Protein AF-X1RHQ8-F1 (afdb_monomer_lite)

Organism: NCBI:txid412755

Foldseek 3Di:
DCPPCDPVNVVVVLVVVVCCCQPPVDDDDDDDPDCVCVLVDQWDFDDDPNHTAKIWGWPDCNVDVPPPRIDTPDIDFDQDPVRDTHYDVVCCVVQVADPDWDWDDDPPDIDTHHPPPPPPDDD

Structure (mmCIF, N/CA/C/O backbone):
data_AF-X1RHQ8-F1
#
_entry.id   AF-X1RHQ8-F1
#
loop_
_atom_site.group_PDB
_atom_site.id
_atom_site.type_symbol
_atom_site.label_atom_id
_atom_site.label_alt_id
_atom_site.label_comp_id
_atom_site.label_asym_id
_atom_site.label_entity_id
_atom_site.label_seq_id
_atom_site.pdbx_PDB_ins_code
_atom_site.Cartn_x
_atom_site.Cartn_y
_atom_site.Cartn_z
_atom_site.occupancy
_atom_site.B_iso_or_equiv
_atom_site.auth_seq_id
_atom_site.auth_comp_id
_atom_site.auth_asym_id
_atom_site.auth_atom_id
_atom_site.pdbx_PDB_model_num
ATOM 1 N N . PRO A 1 1 ? 6.397 13.169 11.718 1.00 35.88 1 PRO A N 1
ATOM 2 C CA . PRO A 1 1 ? 6.284 13.756 13.072 1.00 35.88 1 PRO A CA 1
ATOM 3 C C . PRO A 1 1 ? 5.170 13.066 13.878 1.00 35.88 1 PRO A C 1
ATOM 5 O O . PRO A 1 1 ? 4.024 13.488 13.836 1.00 35.88 1 PRO A O 1
ATOM 8 N N . SER A 1 2 ? 5.503 11.959 14.542 1.00 39.81 2 SER A N 1
ATOM 9 C CA . SER A 1 2 ? 4.651 11.292 15.546 1.00 39.81 2 SER A CA 1
ATOM 10 C C . SER A 1 2 ? 5.502 10.277 16.322 1.00 39.81 2 SER A C 1
ATOM 12 O O . SER A 1 2 ? 5.157 9.104 16.430 1.00 39.81 2 SER A O 1
ATOM 14 N N . GLY A 1 3 ? 6.682 10.718 16.763 1.00 43.94 3 GLY A N 1
ATOM 15 C CA . GLY A 1 3 ? 7.698 9.866 17.385 1.00 43.94 3 GLY A CA 1
ATOM 16 C C . GLY A 1 3 ? 7.432 9.485 18.845 1.00 43.94 3 GLY A C 1
ATOM 17 O O . GLY A 1 3 ? 8.346 8.970 19.467 1.00 43.94 3 GLY A O 1
ATOM 18 N N . GLU A 1 4 ? 6.236 9.731 19.395 1.00 50.59 4 GLU A N 1
ATOM 19 C CA . GLU A 1 4 ? 5.942 9.508 20.826 1.00 50.59 4 GLU A CA 1
ATOM 20 C C . GLU A 1 4 ? 4.597 8.817 21.119 1.00 50.59 4 GLU A C 1
ATOM 22 O O . GLU A 1 4 ? 4.061 8.916 22.218 1.00 50.59 4 GLU A O 1
ATOM 27 N N . LEU A 1 5 ? 4.023 8.082 20.167 1.00 57.03 5 LEU A N 1
ATOM 28 C CA . LEU A 1 5 ? 2.966 7.130 20.517 1.00 57.03 5 LEU A CA 1
ATOM 29 C C . LEU A 1 5 ? 3.610 5.760 20.692 1.00 57.03 5 LEU A C 1
ATOM 31 O O . LEU A 1 5 ? 3.910 5.076 19.714 1.00 57.03 5 LEU A O 1
ATOM 35 N N . ASP A 1 6 ? 3.857 5.396 21.953 1.00 64.38 6 ASP A N 1
ATOM 36 C CA . ASP A 1 6 ? 4.219 4.032 22.325 1.00 64.38 6 ASP A CA 1
ATOM 37 C C . ASP A 1 6 ? 3.195 3.053 21.721 1.00 64.38 6 ASP A C 1
ATOM 39 O O . ASP A 1 6 ? 1.995 3.327 21.633 1.00 64.38 6 ASP A O 1
ATOM 43 N N . SER A 1 7 ? 3.693 1.909 21.272 1.00 65.00 7 SER A N 1
ATOM 44 C CA . SER A 1 7 ? 2.935 0.832 20.640 1.00 65.00 7 SER A CA 1
ATOM 45 C C . SER A 1 7 ? 1.684 0.407 21.424 1.00 65.00 7 SER A C 1
ATOM 47 O O . SER A 1 7 ? 0.650 0.161 20.802 1.00 65.00 7 SER A O 1
ATOM 49 N N . GLN A 1 8 ? 1.737 0.407 22.763 1.00 65.12 8 GLN A N 1
ATOM 50 C CA . GLN A 1 8 ? 0.576 0.128 23.624 1.00 65.12 8 GLN A CA 1
ATOM 51 C C . GLN A 1 8 ? -0.507 1.211 23.545 1.00 65.12 8 GLN A C 1
ATOM 53 O O . GLN A 1 8 ? -1.703 0.913 23.477 1.00 65.12 8 GLN A O 1
ATOM 58 N N . THR A 1 9 ? -0.104 2.482 23.530 1.00 72.19 9 THR A N 1
ATOM 59 C CA . THR A 1 9 ? -1.037 3.608 23.413 1.00 72.19 9 THR A CA 1
ATOM 60 C C . THR A 1 9 ? -1.694 3.618 22.038 1.00 72.19 9 THR A C 1
ATOM 62 O O . THR A 1 9 ? -2.902 3.829 21.933 1.00 72.19 9 THR A O 1
ATOM 65 N N . ALA A 1 10 ? -0.924 3.335 20.983 1.00 74.00 10 ALA A N 1
ATOM 66 C CA . ALA A 1 10 ? -1.464 3.205 19.636 1.00 74.00 10 ALA A CA 1
ATOM 67 C C . ALA A 1 10 ? -2.528 2.097 19.575 1.00 74.00 10 ALA A C 1
ATOM 69 O O . ALA A 1 10 ? -3.631 2.346 19.096 1.00 74.00 10 ALA A O 1
ATOM 70 N N . GLU A 1 11 ? -2.236 0.910 20.114 1.00 76.50 11 GLU A N 1
ATOM 71 C CA . GLU A 1 11 ? -3.167 -0.223 20.165 1.00 76.50 11 GLU A CA 1
ATOM 72 C C . GLU A 1 11 ? -4.487 0.125 20.862 1.00 76.50 11 GLU A C 1
ATOM 74 O O . GLU A 1 11 ? -5.553 -0.101 20.289 1.00 76.50 11 GLU A O 1
ATOM 79 N N . SER A 1 12 ? -4.414 0.789 22.015 1.00 81.81 12 SER A N 1
ATOM 80 C CA . SER A 1 12 ? -5.603 1.213 22.764 1.00 81.81 12 SER A CA 1
ATOM 81 C C . SER A 1 12 ? -6.477 2.192 21.964 1.00 81.81 12 SER A C 1
ATOM 83 O O . SER A 1 12 ? -7.703 2.107 21.984 1.00 81.81 12 SER A O 1
ATOM 85 N N . ILE A 1 13 ? -5.861 3.105 21.203 1.00 84.56 13 ILE A N 1
ATOM 86 C CA . ILE A 1 13 ? -6.578 4.046 20.329 1.00 84.56 13 ILE A CA 1
ATOM 87 C C . ILE A 1 13 ? -7.286 3.308 19.178 1.00 84.56 13 ILE A C 1
ATOM 89 O O . ILE A 1 13 ? -8.426 3.643 18.843 1.00 84.56 13 ILE A O 1
ATOM 93 N N . PHE A 1 14 ? -6.657 2.286 18.586 1.00 83.62 14 PHE A N 1
ATOM 94 C CA . PHE A 1 14 ? -7.294 1.480 17.537 1.00 83.62 14 PHE A CA 1
ATOM 95 C C . PHE A 1 14 ? -8.518 0.721 18.048 1.00 83.62 14 PHE A C 1
ATOM 97 O O . PHE A 1 14 ? -9.515 0.652 17.329 1.00 83.62 14 PHE A O 1
ATOM 104 N N . ASP A 1 15 ? -8.477 0.190 19.270 1.00 83.44 15 ASP A N 1
ATOM 105 C CA . ASP A 1 15 ? -9.620 -0.518 19.857 1.00 83.44 15 ASP A CA 1
ATOM 106 C C . ASP A 1 15 ? -10.813 0.419 20.094 1.00 83.44 15 ASP A C 1
ATOM 108 O O . ASP A 1 15 ? -11.966 0.047 19.845 1.00 83.44 15 ASP A O 1
ATOM 112 N N . VAL A 1 16 ? -10.548 1.673 20.474 1.00 88.38 16 VAL A N 1
ATOM 113 C CA . VAL A 1 16 ? -11.576 2.720 20.564 1.00 88.38 16 VAL A CA 1
ATOM 114 C C . VAL A 1 16 ? -12.171 3.020 19.190 1.00 88.38 16 VAL A C 1
ATOM 116 O O . VAL A 1 16 ? -13.391 2.997 19.029 1.00 88.38 16 VAL A O 1
ATOM 119 N N . PHE A 1 17 ? -11.335 3.261 18.175 1.00 88.88 17 PHE A N 1
ATOM 120 C CA . PHE A 1 17 ? -11.810 3.508 16.810 1.00 88.88 17 PHE A CA 1
ATOM 121 C C . PHE A 1 17 ? -12.639 2.349 16.274 1.00 88.88 17 PHE A C 1
ATOM 123 O O . PHE A 1 17 ? -13.704 2.559 15.697 1.00 88.88 17 PHE A O 1
ATOM 130 N N . ARG A 1 18 ? -12.190 1.123 16.517 1.00 83.75 18 ARG A N 1
ATOM 131 C CA . ARG A 1 18 ? -12.926 -0.072 16.137 1.00 83.75 18 ARG A CA 1
ATOM 132 C C . ARG A 1 18 ? -14.295 -0.118 16.809 1.00 83.75 18 ARG A C 1
ATOM 134 O O . ARG A 1 18 ? -15.288 -0.297 16.116 1.00 83.75 18 ARG A O 1
ATOM 141 N N . SER A 1 19 ? -14.356 0.122 18.116 1.00 86.31 19 SER A N 1
ATOM 142 C CA . SER A 1 19 ? -15.618 0.138 18.863 1.00 86.31 19 SER A CA 1
ATOM 143 C C . SER A 1 19 ? -16.585 1.204 18.334 1.00 86.31 19 SER A C 1
ATOM 145 O O . SER A 1 19 ? -17.780 0.952 18.222 1.00 86.31 19 SER A O 1
ATOM 147 N N . LEU A 1 20 ? -16.083 2.382 17.948 1.00 89.38 20 LEU A N 1
ATOM 148 C CA . LEU A 1 20 ? -16.898 3.444 17.349 1.00 89.38 20 LEU A CA 1
ATOM 149 C C . LEU A 1 20 ? -17.420 3.069 15.956 1.00 89.38 20 LEU A C 1
ATOM 151 O O . LEU A 1 20 ? -18.594 3.290 15.659 1.00 89.38 20 LEU A O 1
ATOM 155 N N . ASN A 1 21 ? -16.563 2.503 15.106 1.00 87.81 21 ASN A N 1
ATOM 156 C CA . ASN A 1 21 ? -16.952 2.010 13.788 1.00 87.81 21 ASN A CA 1
ATOM 157 C C . ASN A 1 21 ? -18.013 0.903 13.908 1.00 87.81 21 ASN A C 1
ATOM 159 O O . ASN A 1 21 ? -19.022 0.965 13.209 1.00 87.81 21 ASN A O 1
ATOM 163 N N . GLU A 1 22 ? -17.831 -0.043 14.834 1.00 84.50 22 GLU A N 1
ATOM 164 C CA . GLU A 1 22 ? -18.759 -1.152 15.075 1.00 84.50 22 GLU A CA 1
ATOM 165 C C . GLU A 1 22 ? -20.104 -0.684 15.662 1.00 84.50 22 GLU A C 1
ATOM 167 O O . GLU A 1 22 ? -21.157 -1.120 15.199 1.00 84.50 22 GLU A O 1
ATOM 172 N N . ALA A 1 23 ? -20.089 0.237 16.631 1.00 87.25 23 ALA A N 1
ATOM 173 C CA . ALA A 1 23 ? -21.300 0.703 17.310 1.00 87.25 23 ALA A CA 1
ATOM 174 C C . ALA A 1 23 ? -22.132 1.704 16.491 1.00 87.25 23 ALA A C 1
ATOM 176 O O . ALA A 1 23 ? -23.358 1.704 16.588 1.00 87.25 23 ALA A O 1
ATOM 177 N N . TYR A 1 24 ? -21.484 2.567 15.702 1.00 90.06 24 TYR A N 1
ATOM 178 C CA . TYR A 1 24 ? -22.150 3.691 15.030 1.00 90.06 24 TYR A CA 1
ATOM 179 C C . TYR A 1 24 ? -22.090 3.629 13.499 1.00 90.06 24 TYR A C 1
ATOM 181 O O . TYR A 1 24 ? -22.652 4.497 12.835 1.00 90.06 24 TYR A O 1
ATOM 189 N N . GLY A 1 25 ? -21.399 2.644 12.914 1.00 85.81 25 GLY A N 1
ATOM 190 C CA . GLY A 1 25 ? -21.265 2.508 11.459 1.00 85.81 25 GLY A CA 1
ATOM 191 C C . GLY A 1 25 ? -20.479 3.646 10.792 1.00 85.81 25 GLY A C 1
ATOM 192 O O . GLY A 1 25 ? -20.612 3.873 9.590 1.00 85.81 25 GLY A O 1
ATOM 193 N N . VAL A 1 26 ? -19.676 4.396 11.555 1.00 89.81 26 VAL A N 1
ATOM 194 C CA . VAL A 1 26 ? -18.912 5.547 11.047 1.00 89.81 26 VAL A CA 1
ATOM 195 C C . VAL A 1 26 ? -17.650 5.106 10.311 1.00 89.81 26 VAL A C 1
ATOM 197 O O . VAL A 1 26 ? -16.967 4.184 10.744 1.00 89.81 26 VAL A O 1
ATOM 200 N N . THR A 1 27 ? -17.286 5.779 9.217 1.00 90.19 27 THR A N 1
ATOM 201 C CA . THR A 1 27 ? -16.034 5.488 8.493 1.00 90.19 27 THR A CA 1
ATOM 202 C C . THR A 1 27 ? -14.854 6.189 9.161 1.00 90.19 27 THR A C 1
ATOM 204 O O . THR A 1 27 ? -14.903 7.395 9.392 1.00 90.19 27 THR A O 1
ATOM 207 N N . ILE A 1 28 ? -13.774 5.450 9.427 1.00 90.19 28 ILE A N 1
ATOM 208 C CA . ILE A 1 28 ? -12.557 5.973 10.057 1.00 90.19 28 ILE A CA 1
ATOM 209 C C . ILE A 1 28 ? -11.389 5.826 9.083 1.00 90.19 28 ILE A C 1
ATOM 211 O O . ILE A 1 28 ?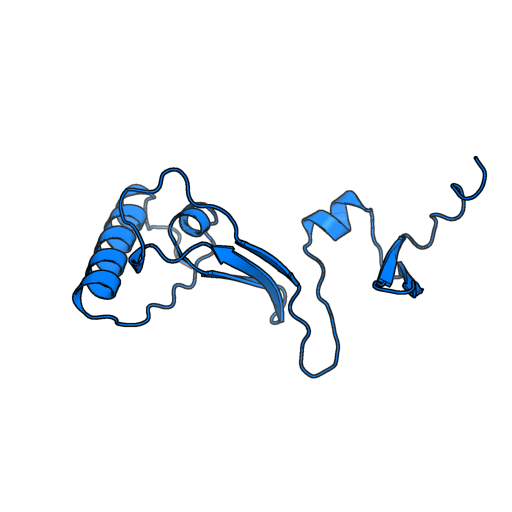 -11.118 4.734 8.588 1.00 90.19 28 ILE A O 1
ATOM 215 N N . VAL A 1 29 ? -10.690 6.932 8.820 1.00 91.38 29 VAL A N 1
ATOM 216 C CA . VAL A 1 29 ? -9.483 6.964 7.984 1.00 91.38 29 VAL A CA 1
ATOM 217 C C . VAL A 1 29 ? -8.282 7.240 8.874 1.00 91.38 29 VAL A C 1
ATOM 219 O O . VAL A 1 29 ? -8.262 8.225 9.609 1.00 91.38 29 VAL A O 1
ATOM 222 N N . ILE A 1 30 ? -7.276 6.371 8.798 1.00 89.25 30 ILE A N 1
ATOM 223 C CA . ILE A 1 30 ? -6.089 6.427 9.651 1.00 89.25 30 ILE A CA 1
ATOM 224 C C . ILE A 1 30 ? -4.866 6.601 8.756 1.00 89.25 30 ILE A C 1
ATOM 226 O O . ILE A 1 30 ? -4.637 5.803 7.850 1.00 89.25 30 ILE A O 1
ATOM 230 N N . VAL A 1 31 ? -4.080 7.647 9.016 1.00 89.75 31 VAL A N 1
ATOM 231 C CA . VAL A 1 31 ? -2.820 7.918 8.316 1.00 89.75 31 VAL A CA 1
ATOM 232 C C . VAL A 1 31 ? -1.677 7.646 9.279 1.00 89.75 31 VAL A C 1
ATOM 234 O O . VAL A 1 31 ? -1.539 8.316 10.299 1.00 89.75 31 VAL A O 1
ATOM 237 N N . THR A 1 32 ? -0.858 6.649 8.967 1.00 85.19 32 THR A N 1
ATOM 238 C CA . THR A 1 32 ? 0.275 6.256 9.804 1.00 85.19 32 THR A CA 1
ATOM 239 C C . THR A 1 32 ? 1.368 5.613 8.964 1.00 85.19 32 THR A C 1
ATOM 241 O O . THR A 1 32 ? 1.122 5.119 7.866 1.00 85.19 32 THR A O 1
ATOM 244 N N . HIS A 1 33 ? 2.587 5.655 9.491 1.00 85.25 33 HIS A N 1
ATOM 245 C CA . HIS A 1 33 ? 3.747 4.961 8.942 1.00 85.25 33 HIS A CA 1
ATOM 246 C C . HIS A 1 33 ? 4.007 3.622 9.655 1.00 85.25 33 HIS A C 1
ATOM 248 O O . HIS A 1 33 ? 4.916 2.891 9.270 1.00 85.25 33 HIS A O 1
ATOM 254 N N . ASP A 1 34 ? 3.235 3.304 10.700 1.00 82.38 34 ASP A N 1
ATOM 255 C CA . ASP A 1 34 ? 3.354 2.047 11.430 1.00 82.38 34 ASP A CA 1
ATOM 256 C C . ASP A 1 34 ? 2.661 0.920 10.663 1.00 82.38 34 ASP A C 1
ATOM 258 O O . ASP A 1 34 ? 1.437 0.861 10.585 1.00 82.38 34 ASP A O 1
ATOM 262 N N . ILE A 1 35 ? 3.442 -0.004 10.111 1.00 78.81 35 ILE A N 1
ATOM 263 C CA . ILE A 1 35 ? 2.912 -1.143 9.357 1.00 78.81 35 ILE A CA 1
ATOM 264 C C . ILE A 1 35 ? 2.185 -2.162 10.243 1.00 78.81 35 ILE A C 1
ATOM 266 O O . ILE A 1 35 ? 1.342 -2.898 9.743 1.00 78.81 35 ILE A O 1
ATOM 270 N N . ARG A 1 36 ? 2.442 -2.203 11.557 1.00 78.88 36 ARG A N 1
ATOM 271 C CA . ARG A 1 36 ? 1.856 -3.210 12.467 1.00 78.88 36 ARG A CA 1
ATOM 272 C C . ARG A 1 36 ? 0.341 -3.064 12.591 1.00 78.88 36 ARG A C 1
ATOM 274 O O . ARG A 1 36 ? -0.372 -4.018 12.883 1.00 78.88 36 ARG A O 1
ATOM 281 N N . ILE A 1 37 ? -0.164 -1.859 12.347 1.00 79.12 37 ILE A N 1
ATOM 282 C CA . ILE A 1 37 ? -1.593 -1.541 12.423 1.00 79.12 37 ILE A CA 1
ATOM 283 C C . ILE A 1 37 ? -2.350 -1.991 11.169 1.00 79.12 37 ILE A C 1
ATOM 285 O O . ILE A 1 37 ? -3.573 -2.135 11.209 1.00 79.12 37 ILE A O 1
ATOM 289 N N . THR A 1 38 ? -1.636 -2.242 10.063 1.00 80.56 38 THR A N 1
ATOM 290 C CA . THR A 1 38 ? -2.233 -2.691 8.797 1.00 80.56 38 THR A CA 1
ATOM 291 C C . THR A 1 38 ? -2.980 -4.009 8.982 1.00 80.56 38 THR A C 1
ATOM 293 O O . THR A 1 38 ? -3.974 -4.252 8.300 1.00 80.56 38 THR A O 1
ATOM 296 N N . ASP A 1 39 ? -2.582 -4.803 9.985 1.00 77.44 39 ASP A N 1
ATOM 297 C CA . ASP A 1 39 ? -3.238 -6.057 10.325 1.00 77.44 39 ASP A CA 1
ATOM 298 C C . ASP A 1 39 ? -4.586 -5.926 11.026 1.00 77.44 39 ASP A C 1
ATOM 300 O O . ASP A 1 39 ? -5.375 -6.878 11.056 1.00 77.44 39 ASP A O 1
ATOM 304 N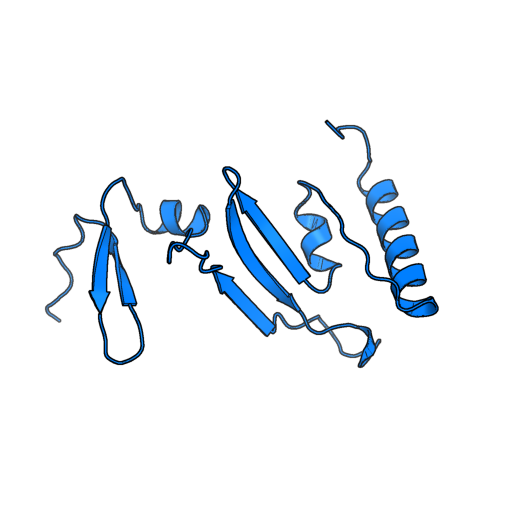 N . LYS A 1 40 ? -4.883 -4.738 11.554 1.00 78.31 40 LYS A N 1
ATOM 305 C CA . LYS A 1 40 ? -6.055 -4.470 12.396 1.00 78.31 40 LYS A CA 1
ATOM 306 C C . LYS A 1 40 ? -7.178 -3.737 11.668 1.00 78.31 40 LYS A C 1
ATOM 308 O O . LYS A 1 40 ? -8.314 -3.760 12.145 1.00 78.31 40 LYS A O 1
ATOM 313 N N . VAL A 1 41 ? -6.911 -3.210 10.478 1.00 84.50 41 VAL A N 1
ATOM 314 C CA . VAL A 1 41 ? -7.887 -2.511 9.626 1.00 84.50 41 VAL A CA 1
ATOM 315 C C . VAL A 1 41 ? -8.465 -3.433 8.550 1.00 84.50 41 VAL A C 1
ATOM 317 O O . VAL A 1 41 ? -7.955 -4.535 8.348 1.00 84.50 41 VAL A O 1
ATOM 320 N N . ASP A 1 42 ? -9.555 -3.018 7.907 1.00 85.75 42 ASP A N 1
ATOM 321 C CA . ASP A 1 42 ? -10.217 -3.800 6.848 1.00 85.75 42 ASP A CA 1
ATOM 322 C C . ASP A 1 42 ? -9.677 -3.466 5.447 1.00 85.75 42 ASP A C 1
ATOM 324 O O . ASP A 1 42 ? -9.707 -4.298 4.544 1.00 85.75 42 ASP A O 1
ATOM 328 N N . ARG A 1 43 ? -9.139 -2.255 5.263 1.00 88.50 43 ARG A N 1
ATOM 329 C CA . ARG A 1 43 ? -8.557 -1.781 4.004 1.00 88.50 43 ARG A CA 1
ATOM 330 C C . ARG A 1 43 ? -7.284 -0.998 4.284 1.00 88.50 43 ARG A C 1
ATOM 332 O O . ARG A 1 43 ? -7.264 -0.145 5.169 1.00 88.50 43 ARG A O 1
ATOM 339 N N . VAL A 1 44 ? -6.243 -1.264 3.505 1.00 90.62 44 VAL A N 1
ATOM 340 C CA . VAL A 1 44 ? -4.958 -0.563 3.575 1.00 90.62 44 VAL A CA 1
ATOM 341 C C . VAL A 1 44 ? -4.657 0.010 2.204 1.00 90.62 44 VAL A C 1
ATOM 343 O O . VAL A 1 44 ? -4.650 -0.725 1.223 1.00 90.62 44 VAL A O 1
ATOM 346 N N . VAL A 1 45 ? -4.386 1.312 2.142 1.00 90.12 45 VAL A N 1
ATOM 347 C CA . VAL A 1 45 ? -3.902 1.977 0.930 1.00 90.12 45 VAL A CA 1
ATOM 348 C C . VAL A 1 45 ? -2.514 2.523 1.220 1.00 90.12 45 VAL A C 1
ATOM 350 O O . VAL A 1 45 ? -2.344 3.405 2.062 1.00 90.12 45 VAL A O 1
ATOM 353 N N . THR A 1 46 ? -1.518 1.995 0.521 1.00 88.50 46 THR A N 1
ATOM 354 C CA . THR A 1 46 ? -0.135 2.453 0.617 1.00 88.50 46 THR A CA 1
ATOM 355 C C . THR A 1 46 ? 0.066 3.633 -0.324 1.00 88.50 46 THR A C 1
ATOM 357 O O . THR A 1 46 ? -0.275 3.563 -1.505 1.00 88.50 46 THR A O 1
ATOM 360 N N . ILE A 1 47 ? 0.642 4.716 0.196 1.00 86.69 47 ILE A N 1
ATOM 361 C CA . ILE A 1 47 ? 0.996 5.907 -0.578 1.00 86.69 47 ILE A CA 1
ATOM 362 C C . ILE A 1 47 ? 2.516 6.042 -0.600 1.00 86.69 47 ILE A C 1
ATOM 364 O O . ILE A 1 47 ? 3.174 5.948 0.435 1.00 86.69 47 ILE A O 1
ATOM 368 N N . ARG A 1 48 ? 3.076 6.293 -1.781 1.00 80.38 48 ARG A N 1
ATOM 369 C CA . ARG A 1 48 ? 4.501 6.518 -1.992 1.00 80.38 48 ARG A CA 1
ATOM 370 C C . ARG A 1 48 ? 4.715 7.587 -3.055 1.00 80.38 48 ARG A C 1
ATOM 372 O O . ARG A 1 48 ? 4.102 7.538 -4.118 1.00 80.38 48 ARG A O 1
ATOM 379 N N . ASP A 1 49 ? 5.597 8.543 -2.773 1.00 82.31 49 ASP A N 1
ATOM 380 C CA . ASP A 1 49 ? 5.945 9.627 -3.704 1.00 82.31 49 ASP A CA 1
ATOM 381 C C . ASP A 1 49 ? 4.698 10.385 -4.213 1.00 82.31 49 ASP A C 1
ATOM 383 O O . ASP A 1 49 ? 4.581 10.741 -5.385 1.00 82.31 49 ASP A O 1
ATOM 387 N N . GLY A 1 50 ? 3.717 10.579 -3.321 1.00 83.25 50 GLY A N 1
ATOM 388 C CA . GLY A 1 50 ? 2.449 11.254 -3.619 1.00 83.25 50 GLY A CA 1
ATOM 389 C C . GLY A 1 50 ? 1.447 10.437 -4.445 1.00 83.25 50 GLY A C 1
ATOM 390 O O . GLY A 1 50 ? 0.444 10.995 -4.887 1.00 83.25 50 GLY A O 1
ATOM 391 N N . ARG A 1 51 ? 1.688 9.140 -4.669 1.00 82.19 51 ARG A N 1
ATOM 392 C CA . ARG A 1 51 ? 0.813 8.248 -5.446 1.00 82.19 51 ARG A CA 1
ATOM 393 C C . ARG A 1 51 ? 0.432 7.001 -4.655 1.00 82.19 51 ARG A C 1
ATOM 395 O O . ARG A 1 51 ? 1.164 6.571 -3.773 1.00 82.19 51 ARG A O 1
ATOM 402 N N . THR A 1 52 ? -0.733 6.437 -4.950 1.00 84.88 52 THR A N 1
ATOM 403 C CA . THR A 1 52 ? -1.173 5.154 -4.389 1.00 84.88 52 THR A CA 1
ATOM 404 C C . THR A 1 52 ? -0.424 4.015 -5.071 1.00 84.88 52 THR A C 1
ATOM 406 O O . THR A 1 52 ? -0.455 3.928 -6.297 1.00 84.88 52 THR A O 1
ATOM 409 N N . SER A 1 53 ? 0.212 3.139 -4.295 1.00 83.19 53 SER A N 1
ATOM 410 C CA . SER A 1 53 ? 0.974 2.005 -4.825 1.00 83.19 53 SER A CA 1
ATOM 411 C C . SER A 1 53 ? 0.231 0.681 -4.680 1.00 83.19 53 SER A C 1
ATOM 413 O O . SER A 1 53 ? 0.009 -0.010 -5.668 1.00 83.19 53 SER A O 1
ATOM 415 N N . LEU A 1 54 ? -0.192 0.341 -3.464 1.00 85.88 54 LEU A N 1
ATOM 416 C CA . LEU A 1 54 ? -0.840 -0.931 -3.158 1.00 85.88 54 LEU A CA 1
ATOM 417 C C . LEU A 1 54 ? -2.120 -0.701 -2.368 1.00 85.88 54 LEU A C 1
ATOM 419 O O . LEU A 1 54 ? -2.158 0.123 -1.455 1.00 85.88 54 LEU A O 1
ATOM 423 N N . GLU A 1 55 ? -3.144 -1.466 -2.703 1.00 89.31 55 GLU A N 1
ATOM 424 C CA . GLU A 1 55 ? -4.383 -1.569 -1.960 1.00 89.31 55 GLU A CA 1
ATOM 425 C C . GLU A 1 55 ? -4.574 -3.017 -1.501 1.00 89.31 55 GLU A C 1
ATOM 427 O O . GLU A 1 55 ? -4.668 -3.928 -2.319 1.00 89.31 55 GLU A O 1
ATOM 432 N N . ALA A 1 56 ? -4.632 -3.228 -0.188 1.00 86.25 56 ALA A N 1
ATOM 433 C CA . ALA A 1 56 ? -4.963 -4.519 0.399 1.00 86.25 56 ALA A CA 1
ATOM 434 C C . ALA A 1 56 ? -6.361 -4.448 1.012 1.00 86.25 56 ALA A C 1
ATOM 436 O O . ALA A 1 56 ? -6.637 -3.582 1.849 1.00 86.25 56 ALA A O 1
ATOM 437 N N . ILE A 1 57 ? -7.231 -5.372 0.607 1.00 84.94 57 ILE A N 1
ATOM 438 C CA . ILE A 1 57 ? -8.591 -5.498 1.134 1.00 84.94 57 ILE A CA 1
ATOM 439 C C . ILE A 1 57 ? -8.678 -6.798 1.931 1.00 84.94 57 ILE A C 1
ATOM 441 O O . ILE A 1 57 ? -8.270 -7.868 1.473 1.00 84.94 57 ILE A O 1
ATOM 445 N N . ARG A 1 58 ? -9.213 -6.700 3.143 1.00 80.94 58 ARG A N 1
ATOM 446 C CA . ARG A 1 58 ? -9.454 -7.818 4.055 1.00 80.94 58 ARG A CA 1
ATOM 447 C C . ARG A 1 58 ? -10.952 -7.980 4.257 1.00 80.94 58 ARG A C 1
ATOM 449 O O . ARG A 1 58 ? -11.727 -7.053 4.021 1.00 80.94 58 ARG A O 1
ATOM 456 N N . GLU A 1 59 ? -11.364 -9.165 4.689 1.00 71.75 59 GLU A N 1
ATOM 457 C CA . GLU A 1 59 ? -12.766 -9.393 5.032 1.00 71.75 59 GLU A CA 1
ATOM 458 C C . GLU A 1 59 ? -13.216 -8.430 6.149 1.00 71.75 59 GLU A C 1
ATOM 460 O O . GLU A 1 59 ? -12.564 -8.365 7.198 1.00 71.75 59 GLU A O 1
ATOM 465 N N . PRO A 1 60 ? -14.313 -7.673 5.946 1.00 63.94 60 PRO A N 1
ATOM 466 C CA . PRO A 1 60 ? -14.827 -6.767 6.963 1.00 63.94 60 PRO A CA 1
ATOM 467 C C . PRO A 1 60 ? -15.364 -7.558 8.162 1.00 63.94 60 PRO A C 1
ATOM 469 O O . PRO A 1 60 ? -16.180 -8.471 8.002 1.00 63.94 60 PRO A O 1
ATOM 472 N N . ARG A 1 61 ? -14.951 -7.173 9.380 1.00 61.72 61 ARG A N 1
ATOM 473 C CA . ARG A 1 61 ? -15.303 -7.897 10.624 1.00 61.72 61 ARG A CA 1
ATOM 474 C C . ARG A 1 61 ? -16.801 -7.953 10.920 1.00 61.72 61 ARG A C 1
ATOM 476 O O . ARG A 1 61 ? -17.247 -8.860 11.614 1.00 61.72 61 ARG A O 1
ATOM 483 N N . PHE A 1 62 ? -17.583 -7.027 10.369 1.00 59.12 62 PHE A N 1
ATOM 484 C CA . PHE A 1 62 ? -19.026 -6.924 10.604 1.00 59.12 62 PHE A CA 1
ATOM 485 C C . PHE A 1 62 ? -19.819 -8.188 10.268 1.00 59.12 62 PHE A C 1
ATOM 487 O O . PHE A 1 62 ? -20.937 -8.349 10.749 1.00 59.12 62 PHE A O 1
ATOM 494 N N . ARG A 1 63 ? -19.277 -9.081 9.429 1.00 55.81 63 ARG A N 1
ATOM 495 C CA . ARG A 1 63 ? -20.006 -10.271 8.984 1.00 55.81 63 ARG A CA 1
ATOM 496 C C . ARG A 1 63 ? -19.878 -11.463 9.939 1.00 55.81 63 ARG A C 1
ATOM 498 O O . ARG A 1 63 ? -20.793 -12.277 9.948 1.00 55.81 63 ARG A O 1
ATOM 505 N N . GLN A 1 64 ? -18.799 -11.574 10.723 1.00 55.38 64 GLN A N 1
ATOM 506 C CA . GLN A 1 64 ? -18.579 -12.672 11.680 1.00 55.38 64 GLN A CA 1
ATOM 507 C C . GLN A 1 64 ? -17.421 -12.338 12.653 1.00 55.38 64 GLN A C 1
ATOM 509 O O . GLN A 1 64 ? -16.261 -12.373 12.244 1.00 55.38 64 GLN A O 1
ATOM 514 N N . PRO A 1 65 ? -17.703 -12.044 13.938 1.00 55.62 65 PRO A N 1
ATOM 515 C CA . PRO A 1 65 ? -16.681 -11.716 14.941 1.00 55.62 65 PRO A CA 1
ATOM 516 C C . PRO A 1 65 ? -15.720 -12.869 15.291 1.00 55.62 65 PRO A C 1
ATOM 518 O O . PRO A 1 65 ? -14.583 -12.600 15.670 1.00 55.62 65 PRO A O 1
ATOM 521 N N . ASP A 1 66 ? -16.156 -14.125 15.116 1.00 58.28 66 ASP A N 1
ATOM 522 C CA . ASP A 1 66 ? -15.446 -15.344 15.556 1.00 58.28 66 ASP A CA 1
ATOM 523 C C . ASP A 1 66 ? -14.857 -16.195 14.409 1.00 58.28 66 ASP A C 1
ATOM 525 O O . ASP A 1 66 ? -14.417 -17.327 14.616 1.00 58.28 66 ASP A O 1
ATOM 529 N N . ALA A 1 67 ? -14.821 -15.681 13.176 1.00 55.09 67 ALA A N 1
ATOM 530 C CA . ALA A 1 67 ? -14.339 -16.434 12.014 1.00 55.09 67 ALA A CA 1
ATOM 531 C C . ALA A 1 67 ? -12.806 -16.394 11.855 1.00 55.09 67 ALA A C 1
ATOM 533 O O . ALA A 1 67 ? -12.293 -15.887 10.865 1.00 55.09 67 ALA A O 1
ATOM 534 N N . GLY A 1 68 ? -12.066 -16.960 12.815 1.00 60.19 68 GLY A N 1
ATOM 535 C CA . GLY A 1 68 ? -10.648 -17.315 12.647 1.00 60.19 68 GLY A CA 1
ATOM 536 C C . GLY A 1 68 ? -9.698 -16.179 12.195 1.00 60.19 68 GLY A C 1
ATOM 537 O O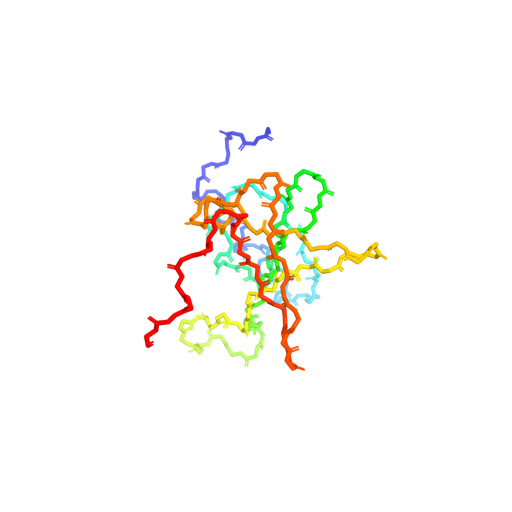 . GLY A 1 68 ? -10.001 -14.993 12.339 1.00 60.19 68 GLY A O 1
ATOM 538 N N . PRO A 1 69 ? -8.487 -16.510 11.699 1.00 57.28 69 PRO A N 1
ATOM 539 C CA . PRO A 1 69 ? -7.546 -15.509 11.200 1.00 57.28 69 PRO A CA 1
ATOM 540 C C . PRO A 1 69 ? -8.066 -14.847 9.913 1.00 57.28 69 PRO A C 1
ATOM 542 O O . PRO A 1 69 ? -8.437 -15.527 8.958 1.00 57.28 69 PRO A O 1
ATOM 545 N N . ARG A 1 70 ? -8.049 -13.506 9.882 1.00 63.09 70 ARG A N 1
ATOM 546 C CA . ARG A 1 70 ? -8.515 -12.677 8.756 1.00 63.09 70 ARG A CA 1
ATOM 547 C C . ARG A 1 70 ? -7.867 -13.097 7.438 1.00 63.09 70 ARG A C 1
ATOM 549 O O . ARG A 1 70 ? -6.645 -13.038 7.297 1.00 63.09 70 ARG A O 1
ATOM 556 N N . ARG A 1 71 ? -8.690 -13.428 6.444 1.00 63.50 71 ARG A N 1
ATOM 557 C CA . ARG A 1 71 ? -8.212 -13.713 5.091 1.00 63.50 71 ARG A CA 1
ATOM 558 C C . ARG A 1 71 ? -7.949 -12.406 4.340 1.00 63.50 71 ARG A C 1
ATOM 560 O O . ARG A 1 71 ? -8.780 -11.494 4.343 1.00 63.50 71 ARG A O 1
ATOM 567 N N . ILE A 1 72 ? -6.787 -12.312 3.697 1.00 66.75 72 ILE A N 1
ATOM 568 C CA . ILE A 1 72 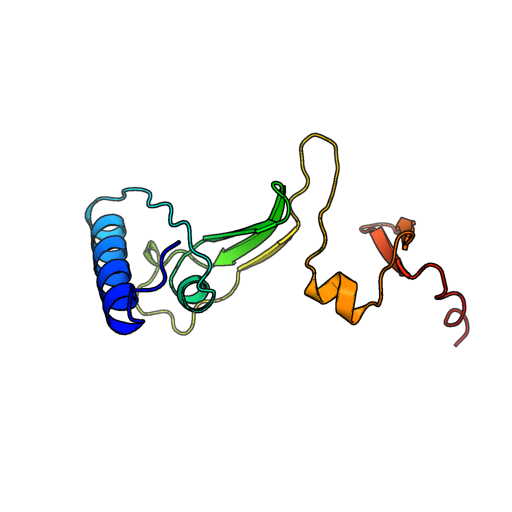? -6.523 -11.270 2.699 1.00 66.75 72 ILE A CA 1
ATOM 569 C C . ILE A 1 72 ? -7.350 -11.645 1.467 1.00 66.75 72 ILE A C 1
ATOM 571 O O . ILE A 1 72 ? -7.148 -12.718 0.900 1.00 66.75 72 ILE A O 1
ATOM 575 N N . LEU A 1 73 ? -8.312 -10.797 1.095 1.00 63.66 73 LEU A N 1
ATOM 576 C CA . LEU A 1 73 ? -9.169 -11.027 -0.073 1.00 63.66 73 LEU A CA 1
ATOM 577 C C . LEU A 1 73 ? -8.436 -10.712 -1.379 1.00 63.66 73 LEU A C 1
ATOM 579 O O . LEU A 1 73 ? -8.759 -11.280 -2.418 1.00 63.66 73 LEU A O 1
ATOM 583 N N . GLY A 1 74 ? -7.436 -9.835 -1.320 1.00 73.06 74 GLY A N 1
ATOM 584 C CA . GLY A 1 74 ? -6.530 -9.569 -2.426 1.00 73.06 74 GLY A CA 1
ATOM 585 C C . GLY A 1 74 ? -5.567 -8.425 -2.128 1.00 73.06 74 GLY A C 1
ATOM 586 O O . GLY A 1 74 ? -5.858 -7.544 -1.312 1.00 73.06 74 GLY A O 1
ATOM 587 N N . GLU A 1 75 ? -4.428 -8.456 -2.814 1.00 79.50 75 GLU A N 1
ATOM 588 C CA . GLU A 1 75 ? -3.499 -7.336 -2.948 1.00 79.50 75 GLU A CA 1
ATOM 589 C C . GLU A 1 75 ? -3.594 -6.808 -4.380 1.00 79.50 75 GLU A C 1
ATOM 591 O O . GLU A 1 75 ? -3.451 -7.563 -5.342 1.00 79.50 75 GLU A O 1
ATOM 596 N N . PHE A 1 76 ? -3.849 -5.513 -4.523 1.00 84.56 76 PHE A N 1
ATOM 597 C CA . PHE A 1 76 ? -4.060 -4.859 -5.808 1.00 84.56 76 PHE A CA 1
ATOM 598 C C . PHE A 1 76 ? -3.076 -3.704 -5.976 1.00 84.56 76 PHE A C 1
ATOM 600 O O . PHE A 1 76 ? -2.783 -2.981 -5.025 1.00 84.56 76 PHE A O 1
ATOM 607 N N . VAL A 1 77 ? -2.596 -3.484 -7.199 1.00 87.94 77 VAL A N 1
ATOM 608 C CA . VAL A 1 77 ? -1.941 -2.222 -7.573 1.00 87.94 77 VAL A CA 1
ATOM 609 C C . VAL A 1 77 ? -3.006 -1.290 -8.132 1.00 87.94 77 VAL A C 1
ATOM 611 O O . VAL A 1 77 ? -3.830 -1.696 -8.950 1.00 87.94 77 VAL A O 1
ATOM 614 N N . VAL A 1 78 ? -2.998 -0.035 -7.689 1.00 85.56 78 VAL A N 1
ATOM 615 C CA . VAL A 1 78 ? -3.979 0.957 -8.143 1.00 85.56 78 VAL A CA 1
ATOM 616 C C . VAL A 1 78 ? -3.563 1.503 -9.510 1.00 85.56 78 VAL A C 1
ATOM 618 O O . VAL A 1 78 ? -2.442 1.984 -9.678 1.00 85.56 78 VAL A O 1
ATOM 621 N N . LEU A 1 79 ? -4.484 1.458 -10.475 1.00 88.38 79 LEU A N 1
ATOM 622 C CA . LEU A 1 79 ? -4.357 2.139 -11.763 1.00 88.38 79 LEU A CA 1
ATOM 623 C C . LEU A 1 79 ? -4.890 3.567 -11.628 1.00 88.38 79 LEU A C 1
ATOM 625 O O . LEU A 1 79 ? -6.070 3.771 -11.336 1.00 88.38 79 LEU A O 1
ATOM 629 N N . ASP A 1 80 ? -4.031 4.565 -11.822 1.00 84.94 80 ASP A N 1
ATOM 630 C CA . ASP A 1 80 ? -4.470 5.958 -11.753 1.00 84.94 80 ASP A CA 1
ATOM 631 C C . ASP A 1 80 ? -5.204 6.417 -13.029 1.00 84.94 80 ASP A C 1
ATOM 633 O O . ASP A 1 80 ? -5.245 5.727 -14.048 1.00 84.94 80 ASP A O 1
ATOM 637 N N . LYS A 1 81 ? -5.782 7.627 -12.998 1.00 85.00 81 LYS A N 1
ATOM 638 C CA . LYS A 1 81 ? -6.525 8.203 -14.139 1.00 85.00 81 LYS A CA 1
ATOM 639 C C . LYS A 1 81 ? -5.680 8.397 -15.403 1.00 85.00 81 LYS A C 1
ATOM 641 O O . LYS A 1 81 ? -6.244 8.560 -16.478 1.00 85.00 81 LYS A O 1
ATOM 646 N N . ALA A 1 82 ? -4.356 8.437 -15.272 1.00 88.56 82 ALA A N 1
ATOM 647 C CA . ALA A 1 82 ? -3.431 8.545 -16.392 1.00 88.56 82 ALA A CA 1
ATOM 648 C C . ALA A 1 82 ? -2.992 7.163 -16.910 1.00 88.56 82 ALA A C 1
ATOM 650 O O . ALA A 1 82 ? -2.121 7.092 -17.773 1.00 88.56 82 ALA A O 1
ATOM 651 N N . GLY A 1 83 ? -3.566 6.074 -16.383 1.00 86.81 83 GLY A N 1
ATOM 652 C CA . GLY A 1 83 ? -3.229 4.708 -16.765 1.00 86.81 83 GLY A CA 1
ATOM 653 C C . GLY A 1 83 ? -1.889 4.230 -16.203 1.00 86.81 83 GLY A C 1
ATOM 654 O O . GLY A 1 83 ? -1.305 3.292 -16.741 1.00 86.81 83 GLY A O 1
ATOM 655 N N . ARG A 1 84 ? -1.362 4.866 -15.148 1.00 88.62 84 ARG A N 1
ATOM 656 C CA . ARG A 1 84 ? -0.086 4.467 -14.540 1.00 88.62 84 ARG A CA 1
ATOM 657 C C . ARG A 1 84 ? -0.311 3.442 -13.436 1.00 88.62 84 ARG A C 1
ATOM 659 O O . ARG A 1 84 ? -1.212 3.601 -12.615 1.00 88.62 84 ARG A O 1
ATOM 666 N N . LEU A 1 85 ? 0.574 2.451 -13.387 1.00 88.88 85 LEU A N 1
ATOM 667 C CA . LEU A 1 85 ? 0.697 1.486 -12.297 1.00 88.88 85 LEU A CA 1
ATOM 668 C C . LEU A 1 85 ? 1.975 1.787 -11.513 1.00 88.88 85 LEU A C 1
ATOM 670 O O . LEU A 1 85 ? 3.046 1.924 -12.105 1.00 88.88 85 LEU A O 1
ATOM 674 N N . GLN A 1 86 ? 1.879 1.878 -10.187 1.00 87.25 86 GLN A N 1
ATOM 675 C CA . GLN A 1 86 ? 3.050 2.028 -9.323 1.00 87.25 86 GLN A CA 1
ATOM 676 C C . GLN A 1 86 ? 3.335 0.706 -8.614 1.00 87.25 86 GLN A C 1
ATOM 678 O O . GLN A 1 86 ? 2.631 0.326 -7.682 1.00 87.25 86 GLN A O 1
ATOM 683 N N . LEU A 1 87 ? 4.387 0.011 -9.049 1.00 89.00 87 LEU A N 1
ATOM 684 C CA . LEU A 1 87 ? 4.784 -1.255 -8.439 1.00 89.00 87 LEU A CA 1
ATOM 685 C C . LEU A 1 87 ? 5.281 -1.048 -6.995 1.00 89.00 87 LEU A C 1
ATOM 687 O O . LEU A 1 87 ? 5.963 -0.054 -6.713 1.00 89.00 87 LEU A O 1
ATOM 691 N N . PRO A 1 88 ? 4.987 -1.984 -6.074 1.00 85.56 88 PRO A N 1
ATOM 692 C CA . PRO A 1 88 ? 5.564 -1.976 -4.735 1.00 85.56 88 PRO A CA 1
ATOM 693 C C . PRO A 1 88 ? 7.096 -1.984 -4.780 1.00 85.56 88 PRO A C 1
ATOM 695 O O . PRO A 1 88 ? 7.699 -2.688 -5.591 1.00 85.56 88 PRO A O 1
ATOM 698 N N . LYS A 1 89 ? 7.739 -1.243 -3.868 1.00 83.81 89 LYS A N 1
ATOM 699 C CA . LYS A 1 89 ? 9.210 -1.154 -3.813 1.00 83.81 89 LYS A CA 1
ATOM 700 C C . LYS A 1 89 ? 9.862 -2.520 -3.639 1.00 83.81 89 LYS A C 1
ATOM 702 O O . LYS A 1 89 ? 10.827 -2.815 -4.322 1.00 83.81 89 LYS A O 1
ATOM 707 N N . ASP A 1 90 ? 9.275 -3.370 -2.804 1.00 86.38 90 ASP A N 1
ATOM 708 C CA . ASP A 1 90 ? 9.740 -4.742 -2.618 1.00 86.38 90 ASP A CA 1
ATOM 709 C C . ASP A 1 90 ? 9.820 -5.519 -3.934 1.00 86.38 90 ASP A C 1
ATOM 711 O O . ASP A 1 90 ? 10.707 -6.347 -4.095 1.00 86.38 90 ASP A O 1
ATOM 715 N N . TYR A 1 91 ? 8.912 -5.268 -4.880 1.00 89.44 91 TYR A N 1
ATOM 716 C CA . TYR A 1 91 ? 8.904 -5.966 -6.165 1.00 89.44 91 TYR A CA 1
ATOM 717 C C . TYR A 1 91 ? 9.972 -5.380 -7.089 1.00 89.44 91 TYR A C 1
ATOM 719 O O . TYR A 1 91 ? 10.679 -6.137 -7.746 1.00 89.44 91 TYR A O 1
ATOM 727 N N . ILE A 1 92 ? 10.132 -4.051 -7.087 1.00 90.38 92 ILE A N 1
ATOM 728 C CA . ILE A 1 92 ? 11.216 -3.352 -7.796 1.00 90.38 92 ILE A CA 1
ATOM 729 C C . ILE A 1 92 ? 12.577 -3.871 -7.319 1.00 90.38 92 ILE A C 1
ATOM 731 O O . ILE A 1 92 ? 13.402 -4.261 -8.142 1.00 90.38 92 ILE A O 1
ATOM 735 N N . ASP A 1 93 ? 12.775 -3.944 -6.004 1.00 90.81 93 ASP A N 1
ATOM 736 C CA . ASP A 1 93 ? 14.025 -4.372 -5.381 1.00 90.81 93 ASP A CA 1
ATOM 737 C C . ASP A 1 93 ? 14.282 -5.873 -5.639 1.00 90.81 93 ASP A C 1
ATOM 739 O O . ASP A 1 93 ? 15.366 -6.245 -6.087 1.00 90.81 93 ASP A O 1
ATOM 743 N N . LYS A 1 94 ? 13.279 -6.749 -5.441 1.00 91.00 94 LYS A N 1
ATOM 744 C CA . LYS A 1 94 ? 13.410 -8.210 -5.653 1.00 91.00 94 LYS A CA 1
ATOM 745 C C . LYS A 1 94 ? 13.652 -8.594 -7.108 1.00 91.00 94 LYS A C 1
ATOM 747 O O . LYS A 1 94 ? 14.405 -9.528 -7.370 1.00 91.00 94 LYS A O 1
ATOM 752 N N . LEU A 1 95 ? 12.999 -7.909 -8.044 1.00 91.75 95 LEU A N 1
ATOM 753 C CA . LEU A 1 95 ? 13.168 -8.156 -9.475 1.00 91.75 95 LEU A CA 1
ATOM 754 C C . LEU A 1 95 ? 14.336 -7.353 -10.064 1.00 91.75 95 LEU A C 1
ATOM 756 O O . LEU A 1 95 ? 14.642 -7.533 -11.237 1.00 91.75 95 LEU A O 1
ATOM 760 N N . ASN A 1 96 ? 15.003 -6.496 -9.279 1.00 91.62 96 ASN A N 1
ATOM 761 C CA . ASN A 1 96 ? 16.061 -5.595 -9.743 1.00 91.62 96 ASN A CA 1
ATOM 762 C C . ASN A 1 96 ? 15.612 -4.747 -10.952 1.00 91.62 96 ASN A C 1
ATOM 764 O O . ASN A 1 96 ? 16.329 -4.609 -11.949 1.00 91.62 96 ASN A O 1
ATOM 768 N N . LEU A 1 97 ? 14.383 -4.221 -10.887 1.00 92.00 97 LEU A N 1
ATOM 769 C CA . LEU A 1 97 ? 13.849 -3.323 -11.909 1.00 92.00 97 LEU A CA 1
ATOM 770 C C . LEU A 1 97 ? 14.559 -1.972 -11.796 1.00 92.00 97 LEU A C 1
ATOM 772 O O . LEU A 1 97 ? 14.644 -1.389 -10.717 1.00 92.00 97 LEU A O 1
ATOM 776 N N . LYS A 1 98 ? 15.065 -1.478 -12.924 1.00 89.75 98 LYS A N 1
ATOM 777 C CA . LYS A 1 98 ? 15.765 -0.191 -13.019 1.00 89.75 98 LYS A CA 1
ATOM 778 C C . LYS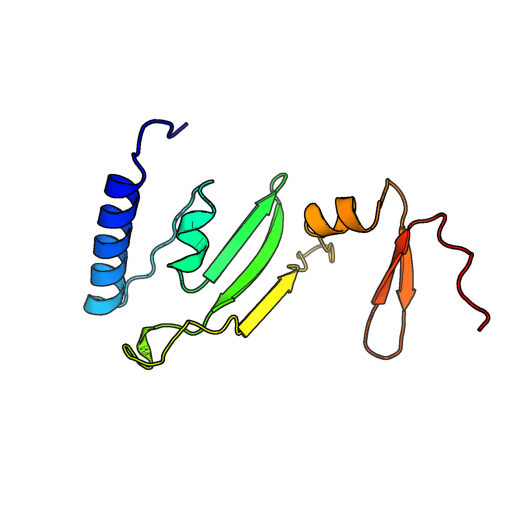 A 1 98 ? 14.899 0.813 -13.790 1.00 89.75 98 LYS A C 1
ATOM 780 O O . LYS A 1 98 ? 13.677 0.713 -13.800 1.00 89.75 98 LYS A O 1
ATOM 785 N N . GLU A 1 99 ? 15.532 1.776 -14.455 1.00 90.88 99 GLU A N 1
ATOM 786 C CA . GLU A 1 99 ? 14.866 2.832 -15.229 1.00 90.88 99 GLU A CA 1
ATOM 787 C C . GLU A 1 99 ? 14.005 2.301 -16.382 1.00 90.88 99 GLU A C 1
ATOM 789 O O . GLU A 1 99 ? 12.995 2.909 -16.730 1.00 90.88 99 GLU A O 1
ATOM 794 N N . ARG A 1 100 ? 14.392 1.163 -16.973 1.00 91.25 100 ARG A N 1
ATOM 795 C CA . ARG A 1 100 ? 13.673 0.530 -18.080 1.00 91.25 10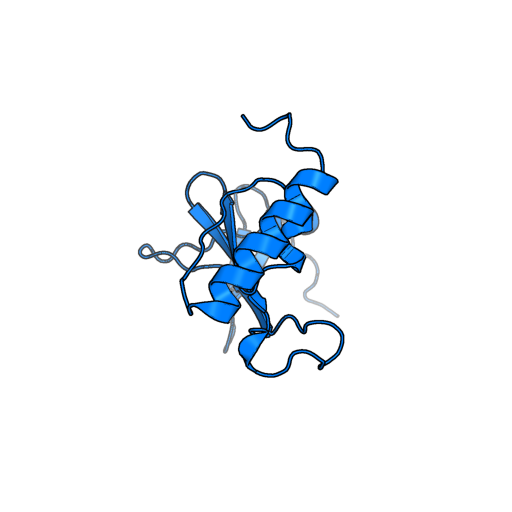0 ARG A CA 1
ATOM 796 C C . ARG A 1 100 ? 13.297 -0.899 -17.729 1.00 91.25 100 ARG A C 1
ATOM 798 O O . ARG A 1 100 ? 14.098 -1.667 -17.192 1.00 91.25 100 ARG A O 1
ATOM 805 N N . VAL A 1 101 ? 12.065 -1.247 -18.077 1.00 93.56 101 VAL A N 1
ATOM 806 C CA . VAL A 1 101 ? 11.502 -2.587 -17.936 1.00 93.56 101 VAL A CA 1
ATOM 807 C C . VAL A 1 101 ? 10.900 -3.010 -19.265 1.00 93.56 101 VAL A C 1
ATOM 809 O O . VAL A 1 101 ? 10.423 -2.181 -20.041 1.00 93.56 101 VAL A O 1
ATOM 812 N N . ARG A 1 102 ? 10.926 -4.309 -19.536 1.00 93.56 102 ARG A N 1
ATOM 813 C CA . ARG A 1 102 ? 10.246 -4.899 -20.683 1.00 93.56 102 ARG A CA 1
ATOM 814 C C . ARG A 1 102 ? 8.824 -5.245 -20.272 1.00 93.56 102 ARG A C 1
ATOM 816 O O . ARG A 1 102 ? 8.631 -5.916 -19.261 1.00 93.56 102 ARG A O 1
ATOM 823 N N . VAL A 1 103 ? 7.859 -4.803 -21.071 1.00 93.75 103 VAL A N 1
ATOM 824 C CA . VAL A 1 103 ? 6.447 -5.153 -20.910 1.00 93.75 103 VAL A CA 1
ATOM 825 C C . VAL A 1 103 ? 6.015 -5.974 -22.116 1.00 93.75 103 VAL A C 1
ATOM 827 O O . VAL A 1 103 ? 6.202 -5.533 -23.249 1.00 93.75 103 VAL A O 1
ATOM 830 N N . LEU A 1 104 ? 5.464 -7.161 -21.874 1.00 93.06 104 LEU A N 1
ATOM 831 C CA . LEU A 1 104 ? 4.882 -8.015 -22.912 1.00 93.06 104 LEU A CA 1
ATOM 832 C C . LEU A 1 104 ? 3.400 -8.214 -22.614 1.00 93.06 104 LEU A C 1
ATOM 834 O O . LEU A 1 104 ? 3.034 -8.453 -21.463 1.00 93.06 104 LEU A O 1
ATOM 838 N N . LEU A 1 105 ? 2.570 -8.116 -23.648 1.00 94.94 105 LEU A N 1
ATOM 839 C CA . LEU A 1 105 ? 1.139 -8.384 -23.565 1.00 94.94 105 LEU A CA 1
ATOM 840 C C . LEU A 1 105 ? 0.891 -9.866 -23.870 1.00 94.94 105 LEU A C 1
ATOM 842 O O . LEU A 1 105 ? 1.234 -10.326 -24.957 1.00 94.94 105 LEU A O 1
ATOM 846 N N . ALA A 1 106 ? 0.325 -10.584 -22.904 1.00 94.50 106 ALA A N 1
ATOM 847 C CA . ALA A 1 106 ? -0.236 -11.921 -23.068 1.00 94.50 106 ALA A CA 1
ATOM 848 C C . ALA A 1 106 ? -1.763 -11.827 -23.254 1.00 94.50 106 ALA A C 1
ATOM 850 O O . ALA A 1 106 ? -2.324 -10.729 -23.262 1.00 94.50 106 ALA A O 1
ATOM 851 N N . ASP A 1 107 ? -2.438 -12.970 -23.388 1.00 94.50 107 ASP A N 1
ATOM 852 C CA . ASP A 1 107 ? -3.880 -13.018 -23.668 1.00 94.50 107 ASP A CA 1
ATOM 853 C C . ASP A 1 107 ? -4.742 -12.393 -22.553 1.00 94.50 107 ASP A C 1
ATOM 855 O O . ASP A 1 107 ? -5.761 -11.764 -22.838 1.00 94.50 107 ASP A O 1
ATOM 859 N N . ASP A 1 108 ? -4.338 -12.535 -21.288 1.00 95.25 108 ASP A N 1
ATOM 860 C CA . ASP A 1 108 ? -5.104 -12.097 -20.112 1.00 95.25 108 ASP A CA 1
ATOM 861 C C . ASP A 1 108 ? -4.318 -11.192 -19.143 1.00 95.25 108 ASP A C 1
ATOM 863 O O . ASP A 1 108 ? -4.879 -10.697 -18.164 1.00 95.25 108 ASP A O 1
ATOM 867 N N . HIS A 1 109 ? -3.030 -10.942 -19.396 1.00 93.62 109 HIS A N 1
ATOM 868 C CA . HIS A 1 109 ? -2.183 -10.146 -18.507 1.00 93.62 109 HIS A CA 1
ATOM 869 C C . HIS A 1 109 ? -1.029 -9.450 -19.237 1.00 93.62 109 HIS A C 1
ATOM 871 O O . HIS A 1 109 ? -0.732 -9.711 -20.402 1.00 93.62 109 HIS A O 1
ATOM 877 N N . ILE A 1 110 ? -0.340 -8.562 -18.517 1.00 93.62 110 ILE A N 1
ATOM 878 C CA . ILE A 1 110 ? 0.977 -8.062 -18.915 1.00 93.62 110 ILE A CA 1
ATOM 879 C C . ILE A 1 110 ? 2.049 -8.722 -18.056 1.00 93.62 110 ILE A C 1
ATOM 881 O O . ILE A 1 110 ? 1.864 -8.908 -16.853 1.00 93.62 110 ILE A O 1
ATOM 885 N N . THR A 1 111 ? 3.193 -9.033 -18.651 1.00 93.00 111 THR A N 1
ATOM 886 C CA . THR A 1 111 ? 4.384 -9.438 -17.899 1.00 93.00 111 THR A CA 1
ATOM 887 C C . THR A 1 111 ? 5.374 -8.285 -17.846 1.00 93.00 111 THR A C 1
ATOM 889 O O . THR A 1 111 ? 5.524 -7.541 -18.816 1.00 93.00 111 THR A O 1
ATOM 892 N N . VAL A 1 112 ? 6.032 -8.115 -16.699 1.00 92.62 112 VAL A N 1
ATOM 893 C CA . VAL A 1 112 ? 7.024 -7.060 -16.466 1.00 92.62 112 VAL A CA 1
ATOM 894 C C . VAL A 1 112 ? 8.355 -7.710 -16.117 1.00 92.62 112 VAL A C 1
ATOM 896 O O . VAL A 1 112 ? 8.436 -8.472 -15.156 1.00 92.62 112 VAL A O 1
ATOM 899 N N . TRP A 1 113 ? 9.398 -7.383 -16.877 1.00 92.81 113 TRP A N 1
ATOM 900 C CA . TRP A 1 113 ? 10.729 -7.969 -16.728 1.00 92.81 113 TRP A CA 1
ATOM 901 C C . TRP A 1 113 ? 11.831 -6.901 -16.686 1.00 92.81 113 TRP A C 1
ATOM 903 O O . TRP A 1 113 ? 11.674 -5.836 -17.292 1.00 92.81 113 TRP A O 1
ATOM 913 N N . PRO A 1 114 ? 12.983 -7.168 -16.045 1.00 93.62 114 PRO A N 1
ATOM 914 C CA . PRO A 1 114 ? 14.163 -6.309 -16.159 1.00 93.62 114 PRO A CA 1
ATOM 915 C C . PRO A 1 114 ? 14.637 -6.206 -17.612 1.00 93.62 114 PRO A C 1
ATOM 917 O O . PRO A 1 114 ? 14.559 -7.182 -18.357 1.00 93.62 114 PRO A O 1
ATOM 920 N N . GLU A 1 115 ? 15.197 -5.068 -18.018 1.00 88.94 115 GLU A N 1
ATOM 921 C CA . GLU A 1 115 ? 15.710 -4.875 -19.385 1.00 88.94 115 GLU A CA 1
ATOM 922 C C . GLU A 1 115 ? 16.714 -5.965 -19.824 1.00 88.94 115 GLU A C 1
ATOM 924 O O . GLU A 1 115 ? 16.651 -6.455 -20.952 1.00 88.94 115 GLU A O 1
ATOM 929 N N . GLU A 1 116 ? 17.587 -6.392 -18.909 1.00 80.19 116 GLU A N 1
ATOM 930 C CA . GLU A 1 116 ? 18.696 -7.325 -19.156 1.00 80.19 116 GLU A CA 1
ATOM 931 C C . GLU A 1 116 ? 18.281 -8.816 -19.166 1.00 80.19 116 GLU A C 1
ATOM 933 O O . GLU A 1 116 ? 19.114 -9.693 -19.388 1.00 80.19 116 GLU A O 1
ATOM 938 N N . SER A 1 117 ? 17.006 -9.147 -18.941 1.00 67.38 117 SER A N 1
ATOM 939 C CA . SER A 1 117 ? 16.548 -10.530 -18.694 1.00 67.38 117 SER A CA 1
ATOM 940 C C . SER A 1 117 ? 16.464 -11.456 -19.931 1.00 67.38 117 SER A C 1
ATOM 942 O O . SER A 1 117 ? 15.811 -12.494 -19.885 1.00 67.38 117 SER A O 1
ATOM 944 N N . GLN A 1 118 ? 17.192 -11.167 -21.017 1.00 55.38 118 GLN A N 1
ATOM 945 C CA . GLN A 1 118 ? 17.188 -11.910 -22.297 1.00 55.38 118 GLN A CA 1
ATOM 946 C C . GLN A 1 118 ? 17.751 -13.356 -22.275 1.00 55.38 118 GLN A C 1
ATOM 948 O O . GLN A 1 118 ? 18.238 -13.842 -23.291 1.00 55.38 118 GLN A O 1
ATOM 953 N N . LYS A 1 119 ? 17.705 -14.097 -21.165 1.00 51.06 119 LYS A N 1
ATOM 954 C CA . LYS A 1 119 ? 18.228 -15.477 -21.126 1.00 51.06 119 LYS A CA 1
ATOM 955 C C . LYS A 1 119 ? 17.396 -16.436 -20.278 1.00 51.06 119 LYS A C 1
ATOM 957 O O . LYS A 1 119 ? 17.962 -17.017 -19.364 1.00 51.06 119 LYS A O 1
ATOM 962 N N . ARG A 1 120 ? 16.101 -16.635 -20.566 1.00 51.75 120 ARG A N 1
ATOM 963 C CA . ARG A 1 120 ? 15.346 -17.869 -20.212 1.00 51.75 120 ARG A CA 1
ATOM 964 C C . ARG A 1 120 ? 14.119 -18.084 -21.120 1.00 51.75 120 ARG A C 1
ATOM 966 O O . ARG A 1 120 ? 13.024 -18.303 -20.630 1.00 51.75 120 ARG A O 1
ATOM 973 N N . GLU A 1 121 ? 14.302 -18.040 -22.433 1.00 47.19 121 GLU A N 1
ATOM 974 C CA . GLU A 1 121 ? 13.400 -18.706 -23.388 1.00 47.19 121 GLU A CA 1
ATOM 975 C C . GLU A 1 121 ? 14.270 -19.703 -24.152 1.00 47.19 121 GLU A C 1
ATOM 977 O O . GLU A 1 121 ? 14.969 -19.315 -25.077 1.00 47.19 121 GLU A O 1
ATOM 982 N N . ASP A 1 122 ? 14.387 -20.913 -23.593 1.00 44.34 122 ASP A N 1
ATOM 983 C CA . ASP A 1 122 ? 14.732 -22.186 -24.255 1.00 44.34 122 ASP A CA 1
ATOM 984 C C . ASP A 1 122 ? 15.079 -23.233 -23.178 1.00 44.34 122 ASP A C 1
ATOM 986 O O . ASP A 1 122 ? 16.251 -23.508 -22.893 1.00 44.34 122 ASP A O 1
ATOM 990 N N . ARG A 1 123 ? 14.052 -23.802 -22.528 1.00 35.41 123 ARG A N 1
ATOM 991 C CA . ARG A 1 123 ? 14.056 -25.212 -22.103 1.00 35.41 123 ARG A CA 1
ATOM 992 C C . ARG A 1 123 ? 12.686 -25.714 -21.679 1.00 35.41 123 ARG A C 1
ATOM 994 O O . ARG A 1 123 ? 12.028 -25.001 -20.895 1.00 35.41 123 ARG A O 1
#

pLDDT: mean 79.37, std 14.63, range [35.41, 95.25]

InterPro domains:
  IPR020603 MraZ domain [PF02381] (77-116)
  IPR027417 P-loop containing nucleoside triphosphate hydrolase [G3DSA:3.40.50.300] (1-106)
  IPR027417 P-loop containing nucleoside triphosphate hydrolase [SSF52540] (1-66)
  IPR037914 SpoVT-AbrB domain superfamily [SSF89447] (76-117)

Radius of gyration: 19.13 Å; chains: 1; bounding box: 41×39×48 Å

Secondary structure (DSSP, 8-state):
--TT--HHHHHHHHHHHHHHHHHH--------S-GGGGGTSSEEEEEETTEEEEEEEE--GGG-TTSSSPPEEEEEEPBPTTS-B---HHHHHHHT--S-EEEEE-SS-EEEEETT-------

Sequence (123 aa):
PSGELDSQTAESIFDVFRSLNEAYGVTIVIVTHDIRITDKVDRVVTIRDGRTSLEAIREPRFRQPDAGPRRILGEFVVLDKAGRLQLPKDYIDKLNLKERVRVLLADDHITVWPEESQKREDR